Protein AF-A0A2E0HDV9-F1 (afdb_monomer)

Sequence (172 aa):
MKPINTPIWSTPLIIGCAAVVAGSGVLLFFHLQEGLVKSMHEWLGMLFVAAIALHMLNHWRPFTRYFQDKLAITILVGVVALAGGWVLINGNPGEHPAKRLVGKVQNAPLVALAALQNEPGTTLQRRLQAAGIQVDSPQQTLGDIARSNRRSPLELLDLAMDSAAAQPAAGE

Secondary structure (DSSP, 8-state):
-----THHHHHHHHHHHHHHHHHHHHHHHTTTTHHHHHHHHHHHHHHHHHHHHHHHHHTHHHHHHHTT-HHHHHHHHHHHHHHHHHHHHH------HHHHHHHHHHTSBHHHHHHHTT--HHHHHHHHHHTT---S-TTSBHHHHHHHTT--HHHHHHHHH-GGGG------

pLDDT: mean 80.97, std 13.08, range [34.16, 95.38]

Solvent-accessible surface area (backbone atoms only — not comparable to full-atom values): 9743 Å² total; per-residue (Å²): 133,82,84,75,83,53,71,79,58,50,53,59,50,51,53,53,42,48,52,53,39,51,52,35,49,55,36,51,75,71,58,51,62,46,74,64,41,48,53,50,34,55,56,49,40,53,52,38,52,53,52,50,51,52,49,43,69,77,43,41,70,70,55,58,53,48,75,69,37,68,67,57,45,50,52,52,52,50,53,51,49,51,55,50,47,49,42,68,75,66,54,67,81,66,64,51,69,66,58,52,47,50,57,50,54,33,67,31,28,40,36,60,60,17,54,76,71,78,42,60,32,67,56,50,48,49,37,42,41,74,72,72,39,72,71,94,52,48,74,44,27,43,42,57,41,14,61,78,60,75,48,56,48,64,58,53,45,49,58,62,67,42,75,70,70,67,63,72,86,79,77,129

Structure (mmCIF, N/CA/C/O backbone):
data_AF-A0A2E0HDV9-F1
#
_entry.id   AF-A0A2E0HDV9-F1
#
loop_
_atom_site.group_PDB
_atom_site.id
_atom_site.type_symbol
_atom_site.label_atom_id
_atom_site.label_alt_id
_atom_site.label_comp_id
_atom_site.label_asym_id
_atom_site.label_entity_id
_atom_site.label_seq_id
_atom_site.pdbx_PDB_ins_code
_atom_site.Cartn_x
_atom_site.Cartn_y
_atom_site.Cartn_z
_atom_site.occupancy
_atom_site.B_iso_or_equiv
_atom_site.auth_seq_id
_atom_site.auth_comp_id
_atom_site.auth_asym_id
_atom_site.auth_atom_id
_atom_site.pdbx_PDB_model_num
ATOM 1 N N . MET A 1 1 ? 4.639 -13.888 -39.162 1.00 47.41 1 MET A N 1
ATOM 2 C CA . MET A 1 1 ? 4.064 -12.978 -38.144 1.00 47.41 1 MET A CA 1
ATOM 3 C C . MET A 1 1 ? 4.696 -11.608 -38.342 1.00 47.41 1 MET A C 1
ATOM 5 O O . MET A 1 1 ? 5.914 -11.537 -38.438 1.00 47.41 1 MET A O 1
ATOM 9 N N . LYS A 1 2 ? 3.891 -10.558 -38.525 1.00 49.75 2 LYS A N 1
ATOM 10 C CA . LYS A 1 2 ? 4.358 -9.193 -38.825 1.00 49.75 2 LYS A CA 1
ATOM 11 C C . LYS A 1 2 ? 4.930 -8.574 -37.536 1.00 49.75 2 LYS A C 1
ATOM 13 O O . LYS A 1 2 ? 4.244 -8.670 -36.519 1.00 49.75 2 LYS A O 1
ATOM 18 N N . PRO A 1 3 ? 6.147 -7.997 -37.521 1.00 51.59 3 PRO A N 1
ATOM 19 C CA . PRO A 1 3 ? 6.686 -7.396 -36.307 1.00 51.59 3 PRO A CA 1
ATOM 20 C C . PRO A 1 3 ? 5.837 -6.173 -35.961 1.00 51.59 3 PRO A C 1
ATOM 22 O O . PRO A 1 3 ? 5.770 -5.208 -36.722 1.00 51.59 3 PRO A O 1
ATOM 25 N N . ILE A 1 4 ? 5.129 -6.245 -34.838 1.00 59.88 4 ILE A N 1
ATOM 26 C CA . ILE A 1 4 ? 4.385 -5.107 -34.310 1.00 59.88 4 ILE A CA 1
ATOM 27 C C . ILE A 1 4 ? 5.439 -4.106 -33.846 1.00 59.88 4 ILE A C 1
ATOM 29 O O . ILE A 1 4 ? 6.268 -4.425 -32.996 1.00 59.88 4 ILE A O 1
ATOM 33 N N . ASN A 1 5 ? 5.441 -2.912 -34.433 1.00 56.94 5 ASN A N 1
ATOM 34 C CA . ASN A 1 5 ? 6.358 -1.844 -34.057 1.00 56.94 5 ASN A CA 1
ATOM 35 C C . ASN A 1 5 ? 5.862 -1.218 -32.736 1.00 56.94 5 ASN A C 1
ATOM 37 O O . ASN A 1 5 ? 5.285 -0.134 -32.705 1.00 56.94 5 ASN A O 1
ATOM 41 N N . THR A 1 6 ? 6.055 -1.943 -31.632 1.00 60.38 6 THR A N 1
ATOM 42 C CA . THR A 1 6 ? 5.664 -1.587 -30.259 1.00 60.38 6 THR A CA 1
ATOM 43 C C . THR A 1 6 ? 6.426 -0.424 -29.593 1.00 60.38 6 THR A C 1
ATOM 45 O O . THR A 1 6 ? 5.844 0.169 -28.675 1.00 60.38 6 THR A O 1
ATOM 48 N N . PRO A 1 7 ? 7.663 -0.026 -29.984 1.00 60.72 7 PRO A N 1
ATOM 49 C CA . PRO A 1 7 ? 8.415 0.959 -29.199 1.00 60.72 7 PRO A CA 1
ATOM 50 C C . PRO A 1 7 ? 7.839 2.381 -29.270 1.00 60.72 7 PRO A C 1
ATOM 52 O O . PRO A 1 7 ? 8.115 3.182 -28.383 1.00 60.72 7 PRO A O 1
ATOM 55 N N . ILE A 1 8 ? 6.998 2.691 -30.265 1.00 68.19 8 ILE A N 1
ATOM 56 C CA . ILE A 1 8 ? 6.391 4.025 -30.427 1.00 68.19 8 ILE A CA 1
ATOM 57 C C . ILE A 1 8 ? 5.345 4.321 -29.338 1.00 68.19 8 ILE A C 1
ATOM 59 O O . ILE A 1 8 ? 5.150 5.478 -28.991 1.00 68.19 8 ILE A O 1
ATOM 63 N N . TRP A 1 9 ? 4.689 3.300 -28.774 1.00 76.44 9 TRP A N 1
ATOM 64 C CA . TRP A 1 9 ? 3.580 3.487 -27.824 1.00 76.44 9 TRP A CA 1
ATOM 65 C C . TRP A 1 9 ? 3.958 3.050 -26.409 1.00 76.44 9 TRP A C 1
ATOM 67 O O . TRP A 1 9 ? 3.551 3.672 -25.433 1.00 76.44 9 TRP A O 1
ATOM 77 N N . SER A 1 10 ? 4.766 1.994 -26.284 1.00 77.44 10 SER A N 1
ATOM 78 C CA . SER A 1 10 ? 5.078 1.405 -24.981 1.00 77.44 10 SER A CA 1
ATOM 79 C C . SER A 1 10 ? 6.048 2.261 -24.162 1.00 77.44 10 SER A C 1
ATOM 81 O O . SER A 1 10 ? 5.807 2.504 -22.986 1.00 77.44 10 SER A O 1
ATOM 83 N N . THR A 1 11 ? 7.109 2.785 -24.775 1.00 82.62 11 THR A N 1
ATOM 84 C CA . THR A 1 11 ? 8.096 3.626 -24.082 1.00 82.62 11 THR A CA 1
ATOM 85 C C . THR A 1 11 ? 7.519 4.955 -23.570 1.00 82.62 11 THR A C 1
ATOM 87 O O . THR A 1 11 ? 7.713 5.247 -22.390 1.00 82.62 11 THR A O 1
ATOM 90 N N . PRO A 1 12 ? 6.778 5.760 -24.366 1.00 85.12 12 PRO A N 1
ATOM 91 C CA . PRO A 1 12 ? 6.183 6.994 -23.845 1.00 85.12 12 PRO A CA 1
ATOM 92 C C . PRO A 1 12 ? 5.120 6.735 -22.772 1.00 85.12 12 PRO A C 1
ATOM 94 O O . PRO A 1 12 ? 5.006 7.532 -21.845 1.00 85.12 12 PRO A O 1
ATOM 97 N N . LEU A 1 13 ? 4.399 5.607 -22.842 1.00 85.38 13 LEU A N 1
ATOM 98 C CA . LEU A 1 13 ? 3.478 5.187 -21.783 1.00 85.38 13 LEU A CA 1
ATOM 99 C C . LEU A 1 13 ? 4.219 4.984 -20.452 1.00 85.38 13 LEU A C 1
ATOM 101 O O . LEU A 1 13 ? 3.820 5.551 -19.438 1.00 85.38 13 LEU A O 1
ATOM 105 N N . ILE A 1 14 ? 5.323 4.227 -20.461 1.00 88.56 14 ILE A N 1
ATOM 106 C CA . ILE A 1 14 ? 6.145 4.003 -19.261 1.00 88.56 14 ILE A CA 1
ATOM 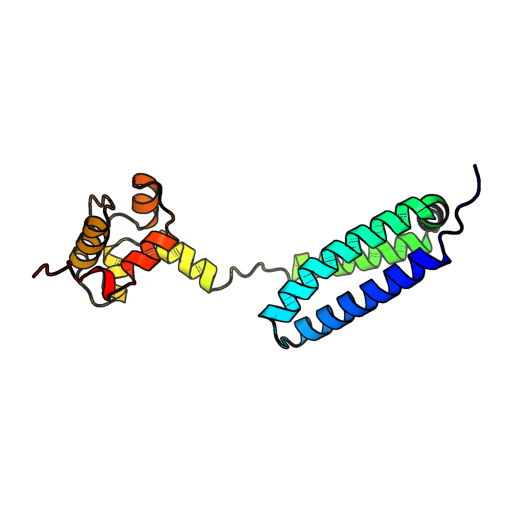107 C C . ILE A 1 14 ? 6.716 5.317 -18.732 1.00 88.56 14 ILE A C 1
ATOM 109 O O . ILE A 1 14 ? 6.649 5.551 -17.530 1.00 88.56 14 ILE A O 1
ATOM 113 N N . ILE A 1 15 ? 7.236 6.185 -19.603 1.00 88.12 15 ILE A N 1
ATOM 114 C CA . ILE A 1 15 ? 7.800 7.483 -19.200 1.00 88.12 15 ILE A CA 1
ATOM 115 C C . ILE A 1 15 ? 6.730 8.362 -18.541 1.00 88.12 15 ILE A C 1
ATOM 117 O O . ILE A 1 15 ? 6.977 8.924 -17.476 1.00 88.12 15 ILE A O 1
ATOM 121 N N . GLY A 1 16 ? 5.538 8.453 -19.137 1.00 89.56 16 GLY A N 1
ATOM 122 C CA . GLY A 1 16 ? 4.429 9.230 -18.585 1.00 89.56 16 GLY A CA 1
ATOM 123 C C . GLY A 1 16 ? 3.985 8.709 -17.219 1.00 89.56 16 GLY A C 1
ATOM 124 O O . GLY A 1 16 ? 3.916 9.474 -16.257 1.00 89.56 16 GLY A O 1
ATOM 125 N N . CYS A 1 17 ? 3.758 7.399 -17.099 1.00 89.38 17 CYS A N 1
ATOM 126 C CA . CYS A 1 17 ? 3.399 6.785 -15.822 1.00 89.38 17 CYS A CA 1
ATOM 127 C C . CYS A 1 17 ? 4.506 6.959 -14.769 1.00 89.38 17 CYS A C 1
ATOM 129 O O . CYS A 1 17 ? 4.207 7.311 -13.629 1.00 89.38 17 CYS A O 1
ATOM 131 N N . ALA A 1 18 ? 5.776 6.781 -15.146 1.00 92.44 18 ALA A N 1
ATOM 132 C CA . ALA A 1 18 ? 6.913 6.958 -14.247 1.00 92.44 18 ALA A CA 1
ATOM 133 C C . ALA A 1 18 ? 7.003 8.394 -13.718 1.00 92.44 18 ALA 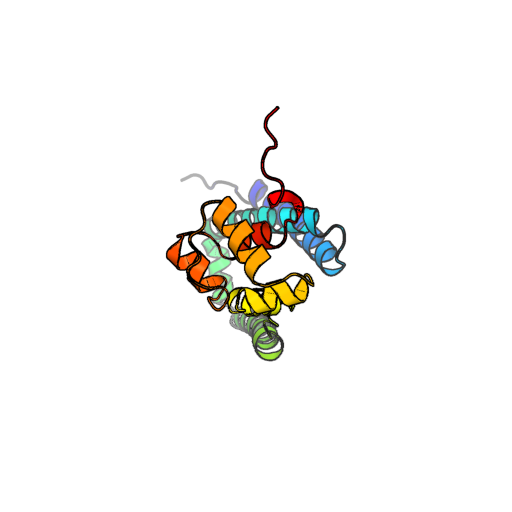A C 1
ATOM 135 O O . ALA A 1 18 ? 7.212 8.583 -12.523 1.00 92.44 18 ALA A O 1
ATOM 136 N N . ALA A 1 19 ? 6.797 9.401 -14.571 1.00 94.00 19 ALA A N 1
ATOM 137 C CA . ALA A 1 19 ? 6.814 10.803 -14.159 1.00 94.00 19 ALA A CA 1
ATOM 138 C C . ALA A 1 19 ? 5.723 11.108 -13.120 1.00 94.00 19 ALA A C 1
ATOM 140 O O . ALA A 1 19 ? 5.995 11.761 -12.112 1.00 94.00 19 ALA A O 1
ATOM 141 N N . VAL A 1 20 ? 4.506 10.593 -13.322 1.00 92.81 20 VAL A N 1
ATOM 142 C CA . VAL A 1 20 ? 3.389 10.814 -12.390 1.00 92.81 20 VAL A CA 1
ATOM 143 C C . VAL A 1 20 ? 3.598 10.073 -11.065 1.00 92.81 20 VAL A C 1
ATOM 145 O O . VAL A 1 20 ? 3.389 10.650 -9.994 1.00 92.81 20 VAL A O 1
ATOM 148 N N . VAL A 1 21 ? 4.050 8.817 -11.103 1.00 94.00 21 VAL A N 1
ATOM 149 C CA . VAL A 1 21 ? 4.328 8.026 -9.890 1.00 94.00 21 VAL A CA 1
ATOM 150 C C . VAL A 1 21 ? 5.513 8.607 -9.112 1.00 94.00 21 VAL A C 1
ATOM 152 O O . VAL A 1 21 ? 5.430 8.744 -7.893 1.00 94.00 21 VAL A O 1
ATOM 155 N N . ALA A 1 22 ? 6.584 9.026 -9.791 1.00 93.81 22 ALA A N 1
ATOM 156 C CA . ALA A 1 22 ? 7.731 9.668 -9.151 1.00 93.81 22 ALA A CA 1
ATOM 157 C C . ALA A 1 22 ? 7.351 11.020 -8.531 1.00 93.81 22 ALA A C 1
ATOM 159 O O . ALA A 1 22 ? 7.662 11.267 -7.368 1.00 93.81 22 ALA A O 1
ATOM 160 N N . GLY A 1 23 ? 6.627 11.869 -9.269 1.00 94.06 23 GLY A N 1
ATOM 161 C CA . GLY A 1 23 ? 6.165 13.164 -8.766 1.00 94.06 23 GLY A CA 1
ATOM 162 C C . GLY A 1 23 ? 5.255 13.026 -7.545 1.00 94.06 23 GLY A C 1
ATOM 163 O O . GLY A 1 23 ? 5.471 13.693 -6.535 1.00 94.06 23 GLY A O 1
ATOM 164 N N . SER A 1 24 ? 4.285 12.109 -7.590 1.00 92.81 24 SER A N 1
ATOM 165 C CA . SER A 1 24 ? 3.425 11.819 -6.432 1.00 92.81 24 SER A CA 1
ATOM 166 C C . SER A 1 24 ? 4.198 11.221 -5.252 1.00 92.81 24 SER A C 1
ATOM 168 O O . SER A 1 24 ? 3.918 11.579 -4.113 1.00 92.81 24 SER A O 1
ATOM 170 N N . GLY A 1 25 ? 5.218 10.392 -5.497 1.00 91.31 25 GLY A N 1
ATOM 171 C CA . GLY A 1 25 ? 6.107 9.883 -4.447 1.00 91.31 25 GLY A CA 1
ATOM 172 C C . GLY A 1 25 ? 6.903 10.989 -3.746 1.00 91.31 25 GLY A C 1
ATOM 173 O O . GLY A 1 25 ? 6.994 11.001 -2.519 1.00 91.31 25 GLY A O 1
ATOM 174 N N . VAL A 1 26 ? 7.418 11.966 -4.501 1.00 94.25 26 VAL A N 1
ATOM 175 C CA . VAL A 1 26 ? 8.089 13.151 -3.934 1.00 94.25 26 VAL A CA 1
ATOM 176 C C . VAL A 1 26 ? 7.112 13.989 -3.104 1.00 94.25 26 VAL A C 1
ATOM 178 O O . VAL A 1 26 ? 7.457 14.417 -2.006 1.00 94.25 26 VAL A O 1
ATOM 181 N N . LEU A 1 27 ? 5.879 14.191 -3.577 1.00 92.25 27 LEU A N 1
ATOM 182 C CA . LEU A 1 27 ? 4.853 14.917 -2.817 1.00 92.25 27 LEU A CA 1
ATOM 183 C C . LEU A 1 27 ? 4.498 14.212 -1.499 1.00 92.25 27 LEU A C 1
ATOM 185 O O . LEU A 1 27 ? 4.373 14.879 -0.471 1.00 92.25 27 LEU A O 1
ATOM 189 N N . LEU A 1 28 ? 4.396 12.878 -1.511 1.00 91.00 28 LEU A N 1
ATOM 190 C CA . LEU A 1 28 ? 4.171 12.081 -0.302 1.00 91.00 28 LEU A CA 1
ATOM 191 C C . LEU A 1 28 ? 5.323 12.185 0.692 1.00 91.00 28 LEU A C 1
ATOM 193 O O . LEU A 1 28 ? 5.075 12.273 1.889 1.00 91.00 28 LEU A O 1
ATOM 197 N N . PHE A 1 29 ? 6.568 12.229 0.217 1.00 91.56 29 PHE A N 1
ATOM 198 C CA . PHE A 1 29 ? 7.727 12.414 1.091 1.00 91.56 29 PHE A CA 1
ATOM 199 C C . PHE A 1 29 ? 7.627 13.713 1.910 1.00 91.56 29 PHE A C 1
ATOM 201 O O . PHE A 1 29 ? 7.919 13.726 3.105 1.00 91.56 29 PHE A O 1
ATOM 208 N N . PHE A 1 30 ? 7.134 14.792 1.297 1.00 93.56 30 PHE A N 1
ATOM 209 C CA . PHE A 1 30 ? 6.910 16.074 1.972 1.00 93.56 30 PHE A CA 1
ATOM 210 C C . PHE A 1 30 ? 5.535 16.204 2.646 1.00 93.56 30 PHE A C 1
ATOM 212 O O . PHE A 1 30 ? 5.233 17.274 3.167 1.00 93.56 30 PHE A O 1
ATOM 219 N N . HIS A 1 31 ? 4.720 15.142 2.675 1.00 86.94 31 HIS A N 1
ATOM 220 C CA . HIS A 1 31 ? 3.406 15.126 3.333 1.00 86.94 31 HIS A CA 1
ATOM 221 C C . HIS A 1 31 ? 2.418 16.167 2.750 1.00 86.94 31 HIS A C 1
ATOM 223 O O . HIS A 1 31 ? 1.493 16.641 3.411 1.00 86.94 31 HIS A O 1
ATOM 229 N N . LEU A 1 32 ? 2.586 16.538 1.474 1.00 85.62 32 LEU A N 1
ATOM 230 C CA . LEU A 1 32 ? 1.680 17.465 0.792 1.00 85.62 32 LEU A CA 1
ATOM 231 C C . LEU A 1 32 ? 0.397 16.737 0.379 1.00 85.62 32 LEU A C 1
ATOM 233 O O . LEU A 1 32 ? 0.444 15.820 -0.438 1.00 85.62 32 LEU A O 1
ATOM 237 N N . GLN A 1 33 ? -0.758 17.197 0.881 1.00 78.62 33 GLN A N 1
ATOM 238 C CA . GLN A 1 33 ? -2.085 16.696 0.480 1.00 78.62 33 GLN A CA 1
ATOM 239 C C . GLN A 1 33 ? -2.201 15.161 0.587 1.00 78.62 33 GLN A C 1
ATOM 241 O O . GLN A 1 33 ? -2.708 14.501 -0.323 1.00 78.62 33 GLN A O 1
ATOM 246 N N . GLU A 1 34 ? -1.726 14.599 1.707 1.00 80.12 34 GLU A N 1
ATOM 247 C CA . GLU A 1 34 ? -1.553 13.153 1.905 1.00 80.12 34 GLU A CA 1
ATOM 248 C C . GLU A 1 34 ? -2.759 12.322 1.479 1.00 80.12 34 GLU A C 1
ATOM 250 O O . GLU A 1 34 ? -2.583 11.361 0.746 1.00 80.12 34 GLU A O 1
ATOM 255 N N . GLY A 1 35 ? -3.984 12.685 1.870 1.00 85.38 35 GLY A N 1
ATOM 256 C CA . GLY A 1 35 ? -5.167 11.878 1.550 1.00 85.38 35 GLY A CA 1
ATOM 257 C C . GLY A 1 35 ? -5.365 11.666 0.044 1.00 85.38 35 GLY A C 1
ATOM 258 O O . GLY A 1 35 ? -5.480 10.531 -0.422 1.00 85.38 35 GLY A O 1
ATOM 259 N N . LEU A 1 36 ? -5.353 12.757 -0.729 1.00 87.81 36 LEU A N 1
ATOM 260 C CA . LEU A 1 36 ? -5.578 12.713 -2.174 1.00 87.81 36 LEU A CA 1
ATOM 261 C C . LEU A 1 36 ? -4.365 12.141 -2.917 1.00 87.81 36 LEU A C 1
ATOM 263 O O . LEU A 1 36 ? -4.514 11.256 -3.761 1.00 87.81 36 LEU A O 1
ATOM 267 N N . VAL A 1 37 ? -3.163 12.627 -2.592 1.00 90.62 37 VAL A N 1
ATOM 268 C CA . VAL A 1 37 ? -1.929 12.219 -3.276 1.00 90.62 37 VAL A CA 1
ATOM 269 C C . VAL A 1 37 ? -1.623 10.750 -3.002 1.00 90.62 37 VAL A C 1
ATOM 271 O O . VAL A 1 37 ? -1.220 10.045 -3.923 1.00 90.62 37 VAL A O 1
ATOM 274 N N . LYS A 1 38 ? -1.879 10.252 -1.786 1.00 90.69 38 LYS A N 1
ATOM 275 C CA . LYS A 1 38 ? -1.680 8.840 -1.428 1.00 90.69 38 LYS A CA 1
ATOM 276 C C . LYS A 1 38 ? -2.598 7.934 -2.223 1.00 90.69 38 LYS A C 1
ATOM 278 O O . LYS A 1 38 ? -2.118 6.982 -2.827 1.00 90.69 38 LYS A O 1
ATOM 283 N N . SER A 1 39 ? -3.888 8.263 -2.287 1.00 91.50 39 SER A N 1
ATOM 284 C CA . SER A 1 39 ? -4.839 7.476 -3.073 1.00 91.50 39 SER A CA 1
ATOM 285 C C . SER A 1 39 ? -4.445 7.449 -4.553 1.00 91.50 39 SER A C 1
ATOM 287 O O . SER A 1 39 ? -4.391 6.384 -5.169 1.00 91.50 39 SER A O 1
ATOM 289 N N . MET A 1 40 ? -4.080 8.606 -5.113 1.00 91.25 40 MET A N 1
ATOM 290 C CA . MET A 1 40 ? -3.624 8.700 -6.498 1.00 91.25 40 MET A CA 1
ATOM 291 C C . MET A 1 40 ? -2.336 7.893 -6.735 1.00 91.25 40 MET A C 1
ATOM 293 O O . MET A 1 40 ? -2.246 7.173 -7.726 1.00 91.25 40 MET A O 1
ATOM 297 N N . HIS A 1 41 ? -1.359 7.975 -5.830 1.00 94.81 41 HIS A N 1
ATOM 298 C CA . HIS A 1 41 ? -0.090 7.251 -5.923 1.00 94.81 41 HIS A CA 1
ATOM 299 C C . HIS A 1 41 ? -0.283 5.733 -5.858 1.00 94.81 41 HIS A C 1
ATOM 301 O O . HIS A 1 41 ? 0.325 5.008 -6.639 1.00 94.81 41 HIS A O 1
ATOM 307 N N . GLU A 1 42 ? -1.154 5.248 -4.974 1.00 94.50 42 GLU A N 1
ATOM 308 C CA . GLU A 1 42 ? -1.454 3.820 -4.839 1.00 94.50 42 GLU A CA 1
ATOM 309 C C . GLU A 1 42 ? -2.076 3.262 -6.128 1.00 94.50 42 GLU A C 1
ATOM 311 O O . GLU A 1 42 ? -1.573 2.289 -6.695 1.00 94.50 42 GLU A O 1
ATOM 316 N N . TRP A 1 43 ? -3.122 3.910 -6.650 1.00 94.62 43 TRP A N 1
ATOM 317 C CA . TRP A 1 43 ? -3.808 3.440 -7.857 1.00 94.62 43 TRP A CA 1
ATOM 318 C C . TRP A 1 43 ? -2.968 3.607 -9.128 1.00 94.62 43 TRP A C 1
ATOM 320 O O . TRP A 1 43 ? -2.878 2.677 -9.935 1.00 94.62 43 TRP A O 1
ATOM 330 N N . LEU A 1 44 ? -2.312 4.757 -9.310 1.00 92.31 44 LEU A N 1
ATOM 331 C CA . LEU A 1 44 ? -1.434 4.977 -10.464 1.00 92.31 44 LEU A CA 1
ATOM 332 C C . LEU A 1 44 ? -0.161 4.131 -10.387 1.00 92.31 44 LEU A C 1
ATOM 334 O O . LEU A 1 44 ? 0.335 3.695 -11.424 1.00 92.31 44 LEU A O 1
ATOM 338 N N . GLY A 1 45 ? 0.334 3.843 -9.184 1.00 93.38 45 GLY A N 1
ATOM 339 C CA . GLY A 1 45 ? 1.426 2.902 -8.956 1.00 93.38 45 GLY A CA 1
ATOM 340 C C . GLY A 1 45 ? 1.066 1.495 -9.431 1.00 93.38 45 GLY A C 1
ATOM 341 O O . GLY A 1 45 ? 1.839 0.881 -10.165 1.00 93.38 45 GLY A O 1
ATOM 342 N N . MET A 1 46 ? -0.138 1.008 -9.116 1.00 93.81 46 MET A N 1
ATOM 343 C CA . MET A 1 46 ? -0.620 -0.289 -9.613 1.00 93.81 46 MET A CA 1
ATOM 344 C C . MET A 1 46 ? -0.739 -0.323 -11.142 1.00 93.81 46 MET A C 1
ATOM 346 O O . MET A 1 46 ? -0.314 -1.293 -11.777 1.00 93.81 46 MET A O 1
ATOM 350 N N . LEU A 1 47 ? -1.257 0.749 -11.751 1.00 91.31 47 LEU A N 1
ATOM 351 C CA . LEU A 1 47 ? -1.307 0.878 -13.210 1.00 91.31 47 LEU A CA 1
ATOM 352 C C . LEU A 1 47 ? 0.100 0.866 -13.827 1.00 91.31 47 LEU A C 1
ATOM 354 O O . LEU A 1 47 ? 0.331 0.201 -14.837 1.00 91.31 47 LEU A O 1
ATOM 358 N N . PHE A 1 48 ? 1.052 1.562 -13.206 1.00 92.88 48 PHE A N 1
ATOM 359 C CA . PHE A 1 48 ? 2.443 1.597 -13.644 1.00 92.88 48 PHE A CA 1
ATOM 360 C C . PHE A 1 48 ? 3.113 0.221 -13.568 1.00 92.88 48 PHE A C 1
ATOM 362 O O . PHE A 1 48 ? 3.801 -0.169 -14.513 1.00 92.88 48 PHE A O 1
ATOM 369 N N . VAL A 1 49 ? 2.857 -0.553 -12.508 1.00 93.69 49 VAL A N 1
ATOM 370 C CA . VAL A 1 49 ? 3.335 -1.942 -12.384 1.00 93.69 49 VAL A CA 1
ATOM 371 C C . VAL A 1 49 ? 2.806 -2.803 -13.532 1.00 93.69 49 VAL A C 1
ATOM 373 O O . VAL A 1 49 ? 3.583 -3.517 -14.170 1.00 93.69 49 VAL A O 1
ATOM 376 N N . ALA A 1 50 ? 1.513 -2.705 -13.852 1.00 90.88 50 ALA A N 1
ATOM 377 C CA . ALA A 1 50 ? 0.923 -3.434 -14.974 1.00 90.88 50 ALA A CA 1
ATOM 378 C C . ALA A 1 50 ? 1.532 -3.011 -16.325 1.00 90.88 50 ALA A C 1
ATOM 380 O O . ALA A 1 50 ? 1.859 -3.865 -17.154 1.00 90.88 50 ALA A O 1
ATOM 381 N N . ALA A 1 51 ? 1.743 -1.708 -16.534 1.00 87.81 51 ALA A N 1
ATOM 382 C CA . ALA A 1 51 ? 2.367 -1.183 -17.745 1.00 87.81 51 ALA A CA 1
ATOM 383 C C . ALA A 1 51 ? 3.813 -1.685 -17.904 1.00 87.81 51 ALA A C 1
ATOM 385 O O . ALA A 1 51 ? 4.179 -2.143 -18.989 1.00 87.81 51 ALA A O 1
ATOM 386 N N . ILE A 1 52 ? 4.615 -1.665 -16.830 1.00 89.81 52 ILE A N 1
ATOM 387 C CA . ILE A 1 52 ? 5.980 -2.214 -16.825 1.00 89.81 52 ILE A CA 1
ATOM 388 C C . ILE A 1 52 ? 5.966 -3.709 -17.127 1.00 89.81 52 ILE A C 1
ATOM 390 O O . ILE A 1 52 ? 6.767 -4.160 -17.943 1.00 89.81 52 ILE A O 1
ATOM 394 N N . ALA A 1 53 ? 5.069 -4.481 -16.512 1.00 89.31 53 ALA A N 1
ATOM 395 C CA . ALA A 1 53 ? 4.969 -5.914 -16.772 1.00 89.31 53 ALA A CA 1
ATOM 396 C C . ALA A 1 53 ? 4.672 -6.190 -18.255 1.00 89.31 53 ALA A C 1
ATOM 398 O O . ALA A 1 53 ? 5.360 -6.996 -18.881 1.00 89.31 53 ALA A O 1
ATOM 399 N N . LEU A 1 54 ? 3.719 -5.466 -18.850 1.00 87.19 54 LEU A N 1
ATOM 400 C CA . LEU A 1 54 ? 3.407 -5.583 -20.276 1.00 87.19 54 LEU A CA 1
ATOM 401 C C . LEU A 1 54 ? 4.594 -5.178 -21.163 1.00 87.19 54 LEU A C 1
ATOM 403 O O . LEU A 1 54 ? 4.910 -5.875 -22.129 1.00 87.19 54 LEU A O 1
ATOM 407 N N . HIS A 1 55 ? 5.274 -4.077 -20.829 1.00 85.12 55 HIS A N 1
ATOM 408 C CA . HIS A 1 55 ? 6.494 -3.654 -21.519 1.00 85.12 55 HIS A CA 1
ATOM 409 C C . HIS A 1 55 ? 7.561 -4.754 -21.460 1.00 85.12 55 HIS A C 1
ATOM 411 O O . HIS A 1 55 ? 8.173 -5.081 -22.477 1.00 85.12 55 HIS A O 1
ATOM 417 N N . MET A 1 56 ? 7.722 -5.392 -20.301 1.00 85.69 56 MET A N 1
ATOM 418 C CA . MET A 1 56 ? 8.685 -6.466 -20.093 1.00 85.69 56 MET A CA 1
ATOM 419 C C . MET A 1 56 ? 8.387 -7.702 -20.936 1.00 85.69 56 MET A C 1
ATOM 421 O O . MET A 1 56 ? 9.286 -8.242 -21.579 1.00 85.69 56 MET A O 1
ATOM 425 N N . LEU A 1 57 ? 7.126 -8.137 -20.964 1.00 84.81 57 LEU A N 1
ATOM 426 C CA . LEU A 1 57 ? 6.696 -9.291 -21.754 1.00 84.81 57 LEU A CA 1
ATOM 427 C C . LEU A 1 57 ? 6.896 -9.039 -23.256 1.00 84.81 57 LEU A C 1
ATOM 429 O O . LEU A 1 57 ? 7.376 -9.917 -23.973 1.00 84.81 57 LEU A O 1
ATOM 433 N N . ASN A 1 58 ? 6.617 -7.820 -23.722 1.00 82.19 58 ASN A N 1
ATOM 434 C CA . ASN A 1 58 ? 6.826 -7.436 -25.119 1.00 82.19 58 ASN A CA 1
ATOM 435 C C . ASN A 1 58 ? 8.314 -7.285 -25.486 1.00 82.19 58 ASN A C 1
ATOM 437 O O . ASN A 1 58 ? 8.686 -7.498 -26.641 1.00 82.19 58 ASN A O 1
ATOM 441 N N . HIS A 1 59 ? 9.173 -6.954 -24.519 1.00 81.62 59 HIS A N 1
ATOM 442 C CA . HIS A 1 59 ? 10.614 -6.748 -24.702 1.00 81.62 59 HIS A CA 1
ATOM 443 C C . HIS A 1 59 ? 11.466 -7.782 -23.940 1.00 81.62 59 HIS A C 1
ATOM 445 O O . HIS A 1 59 ? 12.574 -7.492 -23.481 1.00 81.62 59 HIS A O 1
ATOM 451 N N . TRP A 1 60 ? 10.985 -9.029 -23.875 1.00 80.44 60 TRP A N 1
ATOM 452 C CA . TRP A 1 60 ? 11.586 -10.100 -23.071 1.00 80.44 60 TRP A CA 1
ATOM 453 C C . TRP A 1 60 ? 13.036 -10.441 -23.457 1.00 80.44 60 TRP A C 1
ATOM 455 O O . TRP A 1 60 ? 13.891 -10.655 -22.600 1.00 80.44 60 TRP A O 1
ATOM 465 N N . ARG A 1 61 ? 13.357 -10.455 -24.759 1.00 79.06 61 ARG A N 1
ATOM 466 C CA . ARG A 1 61 ? 14.711 -10.787 -25.251 1.00 79.06 61 ARG A CA 1
ATOM 467 C C . ARG A 1 61 ? 15.782 -9.797 -24.746 1.00 79.06 61 ARG A C 1
ATOM 469 O O . ARG A 1 61 ? 16.729 -10.257 -24.111 1.00 79.06 61 ARG A O 1
ATOM 476 N N . PRO A 1 62 ? 15.659 -8.470 -24.961 1.00 78.25 62 PRO A N 1
ATOM 477 C CA . PRO A 1 62 ? 16.555 -7.488 -24.343 1.00 78.25 62 PRO A CA 1
ATOM 478 C C . PRO A 1 62 ? 16.625 -7.590 -22.817 1.00 78.25 62 PRO A C 1
ATOM 480 O O . PRO A 1 62 ? 17.716 -7.499 -22.261 1.00 78.25 62 PRO A O 1
ATOM 483 N N . PHE A 1 63 ? 15.488 -7.820 -22.154 1.00 79.38 63 PHE A N 1
ATOM 484 C CA . PHE A 1 63 ? 15.431 -7.933 -20.699 1.00 79.38 63 PHE A CA 1
ATOM 485 C C . PHE A 1 63 ? 16.270 -9.100 -20.167 1.00 79.38 63 PHE A C 1
ATOM 487 O O . PHE A 1 63 ? 17.115 -8.911 -19.297 1.00 79.38 63 PHE A O 1
ATOM 494 N N . THR A 1 64 ? 16.117 -10.296 -20.741 1.00 80.12 64 THR A N 1
ATOM 495 C CA . THR A 1 64 ? 16.897 -11.477 -20.326 1.00 80.12 64 THR A CA 1
ATOM 496 C C . THR A 1 64 ? 18.404 -11.321 -20.542 1.00 80.12 64 THR A C 1
ATOM 498 O O . THR A 1 64 ? 19.187 -11.873 -19.772 1.00 80.12 64 THR A O 1
ATOM 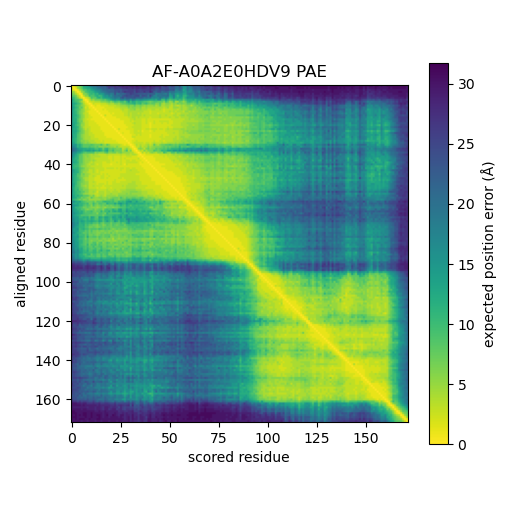501 N N . ARG A 1 65 ? 18.833 -10.518 -21.526 1.00 82.69 65 ARG A N 1
ATOM 502 C CA . ARG A 1 65 ? 20.256 -10.221 -21.761 1.00 82.69 65 ARG A CA 1
ATOM 503 C C . ARG A 1 65 ? 20.881 -9.412 -20.622 1.00 82.69 65 ARG A C 1
ATOM 505 O O . ARG A 1 65 ? 22.072 -9.550 -20.369 1.00 82.69 65 ARG A O 1
ATOM 512 N N . TYR A 1 66 ? 20.093 -8.610 -19.907 1.00 73.31 66 TYR A N 1
ATOM 513 C CA . TYR A 1 66 ? 20.571 -7.844 -18.753 1.00 73.31 66 TYR A CA 1
ATOM 514 C C . TYR A 1 66 ? 21.040 -8.757 -17.608 1.00 73.31 66 TYR A C 1
ATOM 516 O O . TYR A 1 66 ? 22.031 -8.466 -16.948 1.00 73.31 66 TYR A O 1
ATOM 524 N N . PHE A 1 67 ? 20.403 -9.920 -17.440 1.00 79.12 67 PHE A N 1
ATOM 525 C CA . PHE A 1 67 ? 20.800 -10.935 -16.454 1.00 79.12 67 PHE A CA 1
ATOM 526 C C . PHE A 1 67 ? 21.990 -11.800 -16.893 1.00 79.12 67 PHE A C 1
ATOM 528 O O . PHE A 1 67 ? 22.370 -12.731 -16.190 1.00 79.12 67 PHE A O 1
ATOM 535 N N . GLN A 1 68 ? 22.584 -11.536 -18.055 1.00 80.50 68 GLN A N 1
ATOM 536 C CA . GLN A 1 68 ? 23.817 -12.203 -18.484 1.00 80.50 68 GLN A CA 1
ATOM 537 C C . GLN A 1 68 ? 25.059 -11.373 -18.141 1.00 80.50 68 GLN A C 1
ATOM 539 O O . GLN A 1 68 ? 26.169 -11.906 -18.115 1.00 80.50 68 GLN A O 1
ATOM 544 N N . ASP A 1 69 ? 24.880 -10.084 -17.844 1.00 85.69 69 ASP A N 1
ATOM 545 C CA . ASP A 1 69 ? 25.956 -9.192 -17.438 1.00 85.69 69 ASP A CA 1
ATOM 546 C C . ASP A 1 69 ? 26.158 -9.256 -15.914 1.00 85.69 69 ASP A C 1
ATOM 548 O O . ASP A 1 69 ? 25.287 -8.901 -15.113 1.00 85.69 69 ASP A O 1
ATOM 552 N N . LYS A 1 70 ? 27.345 -9.720 -15.505 1.00 88.38 70 LYS A N 1
ATOM 553 C CA . LYS A 1 70 ? 27.717 -9.862 -14.092 1.00 88.38 70 LYS A CA 1
ATOM 554 C C . LYS A 1 70 ? 27.738 -8.520 -13.364 1.00 88.38 70 LYS A C 1
ATOM 556 O O . LYS A 1 70 ? 27.398 -8.475 -12.181 1.00 88.38 70 LYS A O 1
ATOM 561 N N . LEU A 1 71 ? 28.118 -7.437 -14.042 1.00 89.31 71 LEU A N 1
ATOM 562 C CA . LEU A 1 71 ? 28.150 -6.100 -13.451 1.00 89.31 71 LEU A CA 1
ATOM 563 C C . LEU A 1 71 ? 26.725 -5.601 -13.189 1.00 89.31 71 LEU A C 1
ATOM 565 O O . LEU A 1 71 ? 26.429 -5.140 -12.088 1.00 89.31 71 LEU A O 1
ATOM 569 N N . ALA A 1 72 ? 25.830 -5.783 -14.160 1.00 86.56 72 ALA A N 1
ATOM 570 C CA . ALA A 1 72 ? 24.419 -5.423 -14.040 1.00 86.56 72 ALA A CA 1
ATOM 571 C C . ALA A 1 72 ? 23.726 -6.148 -12.871 1.00 86.56 72 ALA A C 1
ATOM 573 O O . ALA A 1 72 ? 23.058 -5.511 -12.054 1.00 86.56 72 ALA A O 1
ATOM 574 N N . ILE A 1 73 ? 23.943 -7.463 -12.734 1.00 90.06 73 ILE A N 1
ATOM 575 C CA . ILE A 1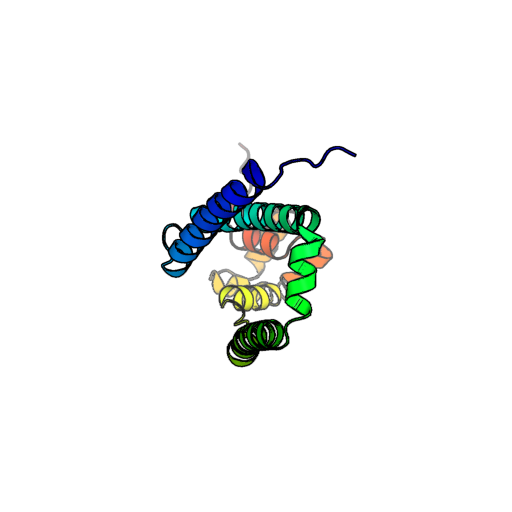 73 ? 23.415 -8.242 -11.601 1.00 90.06 73 ILE A CA 1
ATOM 576 C C . ILE A 1 73 ? 24.004 -7.756 -10.275 1.00 90.06 73 ILE A C 1
ATOM 578 O O . ILE A 1 73 ? 23.268 -7.610 -9.302 1.00 90.06 73 ILE A O 1
ATOM 582 N N . THR A 1 74 ? 25.310 -7.488 -10.223 1.00 93.00 74 THR A N 1
ATOM 583 C CA . THR A 1 74 ? 25.973 -7.038 -8.989 1.00 93.00 74 THR A CA 1
ATOM 584 C C . THR A 1 74 ? 25.388 -5.715 -8.497 1.00 93.00 74 THR A C 1
ATOM 586 O O . THR A 1 74 ? 25.086 -5.585 -7.312 1.00 93.00 74 THR A O 1
ATOM 589 N N . ILE A 1 75 ? 25.162 -4.756 -9.400 1.00 92.50 75 ILE A N 1
ATOM 590 C CA . ILE A 1 75 ? 24.525 -3.473 -9.069 1.00 92.50 75 ILE A CA 1
ATOM 591 C C . ILE A 1 75 ? 23.100 -3.701 -8.558 1.00 92.50 75 ILE A C 1
ATOM 593 O O . ILE A 1 75 ? 22.737 -3.174 -7.507 1.00 92.50 75 ILE A O 1
ATOM 597 N N . LEU A 1 76 ? 22.306 -4.512 -9.264 1.00 90.31 76 LEU A N 1
ATOM 598 C CA . LEU A 1 76 ? 20.923 -4.802 -8.882 1.00 90.31 76 LEU A CA 1
ATOM 599 C C . LEU A 1 76 ? 20.843 -5.422 -7.482 1.00 90.31 76 LEU A C 1
ATOM 601 O O . LEU A 1 76 ? 20.091 -4.943 -6.633 1.00 90.31 76 LEU A O 1
ATOM 605 N N . VAL A 1 77 ? 21.640 -6.461 -7.230 1.00 93.19 77 VAL A N 1
ATOM 606 C CA . VAL A 1 77 ? 21.702 -7.133 -5.928 1.00 93.19 77 VAL A CA 1
ATOM 607 C C . VAL A 1 77 ? 22.178 -6.165 -4.850 1.00 93.19 77 VAL A C 1
ATOM 609 O O . VAL A 1 77 ? 21.592 -6.145 -3.774 1.00 93.19 77 VAL A O 1
ATOM 612 N N . GLY A 1 78 ? 23.179 -5.328 -5.136 1.00 95.38 78 GLY A N 1
ATOM 613 C CA . GLY A 1 78 ? 23.666 -4.313 -4.203 1.00 95.38 78 GLY A CA 1
ATOM 614 C C . GLY A 1 78 ? 22.576 -3.323 -3.791 1.00 95.38 78 GLY A C 1
ATOM 615 O O . GLY A 1 78 ? 22.373 -3.098 -2.601 1.00 95.38 78 GLY A O 1
ATOM 616 N N . VAL A 1 79 ? 21.819 -2.782 -4.749 1.00 94.06 79 VAL A N 1
ATOM 617 C CA . VAL A 1 79 ? 20.715 -1.848 -4.467 1.00 94.06 79 VAL A CA 1
ATOM 618 C C . VAL A 1 79 ? 19.606 -2.524 -3.662 1.00 94.06 79 VAL A C 1
ATOM 620 O O . VAL A 1 79 ? 19.149 -1.965 -2.666 1.00 94.06 79 VAL A O 1
ATOM 623 N N . VAL A 1 80 ? 19.195 -3.734 -4.049 1.00 93.12 80 VAL A N 1
ATOM 624 C CA . VAL A 1 80 ? 18.155 -4.488 -3.330 1.00 93.12 80 VAL A CA 1
ATOM 625 C C . VAL A 1 80 ? 18.615 -4.851 -1.919 1.00 93.12 80 VAL A C 1
ATOM 627 O O . VAL A 1 80 ? 17.838 -4.720 -0.978 1.00 93.12 80 VAL A O 1
ATOM 630 N N . ALA A 1 81 ? 19.872 -5.257 -1.744 1.00 94.38 81 ALA A N 1
ATOM 631 C CA . ALA A 1 81 ? 20.440 -5.577 -0.439 1.00 94.38 81 ALA A CA 1
ATOM 632 C C . ALA A 1 81 ? 20.548 -4.339 0.457 1.00 94.38 81 ALA A C 1
ATOM 634 O O . ALA A 1 81 ? 20.250 -4.431 1.644 1.00 94.38 81 ALA A O 1
ATOM 635 N N . LEU A 1 82 ? 20.918 -3.179 -0.092 1.00 94.31 82 LEU A N 1
ATOM 636 C CA . LEU A 1 82 ? 20.946 -1.919 0.654 1.00 94.31 82 LEU A CA 1
ATOM 637 C C . LEU A 1 82 ? 19.540 -1.489 1.079 1.00 94.31 82 LEU A C 1
ATOM 639 O O . LEU A 1 82 ? 19.324 -1.193 2.251 1.00 94.31 82 LEU A O 1
ATOM 643 N N . ALA A 1 83 ? 18.575 -1.501 0.157 1.00 89.38 83 ALA A N 1
ATOM 644 C CA . ALA A 1 83 ? 17.191 -1.145 0.457 1.00 89.38 83 ALA A CA 1
ATOM 645 C C . ALA A 1 83 ? 16.557 -2.124 1.461 1.00 89.38 83 ALA A C 1
ATOM 647 O O . ALA A 1 83 ? 15.985 -1.708 2.467 1.00 89.38 83 ALA A O 1
ATOM 648 N N . GLY A 1 84 ? 16.702 -3.430 1.227 1.00 88.38 84 GLY A N 1
ATOM 649 C CA . GLY A 1 84 ? 16.200 -4.478 2.112 1.00 88.38 84 GLY A CA 1
ATOM 650 C C . GLY A 1 84 ? 16.889 -4.467 3.474 1.00 88.38 84 GLY A C 1
ATOM 651 O O . GLY A 1 84 ? 16.219 -4.536 4.498 1.00 88.38 84 GLY A O 1
ATOM 652 N N . GLY A 1 85 ? 18.211 -4.298 3.507 1.00 91.44 85 GLY A N 1
ATOM 653 C CA . GLY A 1 85 ? 18.985 -4.161 4.739 1.00 91.44 85 GLY A CA 1
ATOM 654 C C . GLY A 1 85 ? 18.558 -2.941 5.550 1.00 91.44 85 GLY A C 1
ATOM 655 O O . GLY A 1 85 ? 18.357 -3.052 6.757 1.00 91.44 85 GLY A O 1
ATOM 656 N N . TRP A 1 86 ? 18.318 -1.802 4.893 1.00 88.62 86 TRP A N 1
ATOM 657 C CA . TRP A 1 86 ? 17.782 -0.612 5.550 1.00 88.62 86 TRP A CA 1
ATOM 658 C C . TRP A 1 86 ? 16.429 -0.883 6.210 1.00 88.62 86 TRP A C 1
ATOM 660 O O . TRP A 1 86 ? 16.234 -0.504 7.364 1.00 88.62 86 TRP A O 1
ATOM 670 N N . VAL A 1 87 ? 15.519 -1.571 5.514 1.00 86.06 87 VAL A N 1
ATOM 671 C CA . VAL A 1 87 ? 14.208 -1.967 6.055 1.00 86.06 87 VAL A CA 1
ATOM 672 C C . VAL A 1 87 ? 14.345 -2.987 7.184 1.00 86.06 87 VAL A C 1
ATOM 674 O O . VAL A 1 87 ? 13.615 -2.897 8.156 1.00 86.06 87 VAL A O 1
ATOM 677 N N . LEU A 1 88 ? 15.274 -3.935 7.124 1.00 86.50 88 LEU A N 1
ATOM 678 C CA . LEU A 1 88 ? 15.454 -4.910 8.206 1.00 86.50 88 LEU A CA 1
ATOM 679 C C . LEU A 1 88 ? 16.046 -4.279 9.474 1.00 86.50 88 LEU A C 1
ATOM 681 O O . LEU A 1 88 ? 15.691 -4.680 10.578 1.00 86.50 88 LEU A O 1
ATOM 685 N N . ILE A 1 89 ? 16.936 -3.295 9.321 1.00 86.12 89 ILE A N 1
ATOM 686 C CA . ILE A 1 89 ? 17.604 -2.614 10.440 1.00 86.12 89 ILE A CA 1
ATOM 687 C C . ILE A 1 89 ? 16.707 -1.525 11.045 1.00 86.12 89 ILE A C 1
ATOM 689 O O . ILE A 1 89 ? 16.627 -1.398 12.264 1.00 86.12 89 ILE A O 1
ATOM 693 N N . ASN A 1 90 ? 16.042 -0.729 10.201 1.00 80.69 90 ASN A N 1
ATOM 694 C CA . ASN A 1 90 ? 15.281 0.457 10.617 1.00 80.69 90 ASN A CA 1
ATOM 695 C C . ASN A 1 90 ? 13.768 0.282 10.516 1.00 80.69 90 ASN A C 1
ATOM 697 O O . ASN A 1 90 ? 13.018 1.114 11.029 1.00 80.69 90 ASN A O 1
ATOM 701 N N . GLY A 1 91 ? 13.296 -0.770 9.852 1.00 67.94 91 GLY A N 1
ATOM 702 C CA . GLY A 1 91 ? 11.893 -1.153 9.835 1.00 67.94 91 GLY A CA 1
ATOM 703 C C . GLY A 1 91 ? 11.530 -1.737 11.183 1.00 67.94 91 GLY A C 1
ATOM 704 O O . GLY A 1 91 ? 11.326 -2.934 11.331 1.00 67.94 91 GLY A O 1
ATOM 705 N N . ASN A 1 92 ? 11.428 -0.869 12.179 1.00 62.41 92 ASN A N 1
ATOM 706 C CA . ASN A 1 92 ? 10.539 -1.122 13.280 1.00 62.41 92 ASN A CA 1
ATOM 707 C C . ASN A 1 92 ? 9.146 -0.837 12.708 1.00 62.41 92 ASN A C 1
ATOM 709 O O . ASN A 1 92 ? 8.862 0.333 12.422 1.00 62.41 92 ASN A O 1
ATOM 713 N N . PRO A 1 93 ? 8.277 -1.841 12.477 1.00 57.16 93 PRO A N 1
ATOM 714 C CA . PRO A 1 93 ? 6.861 -1.587 12.307 1.00 57.16 93 PRO A CA 1
ATOM 715 C C . PRO A 1 93 ? 6.382 -1.098 13.669 1.00 57.16 93 PRO A C 1
ATOM 717 O O . PRO A 1 93 ? 5.773 -1.845 14.427 1.00 57.16 93 PRO A O 1
ATOM 720 N N . GLY A 1 94 ? 6.745 0.137 14.021 1.00 54.38 94 GLY A N 1
ATOM 721 C CA . GLY A 1 94 ? 6.263 0.809 15.198 1.00 54.38 94 GLY A CA 1
ATOM 722 C C . GLY A 1 94 ? 4.767 0.771 15.037 1.00 54.38 94 GLY A C 1
ATOM 723 O O . GLY A 1 94 ? 4.220 1.459 14.174 1.00 54.38 94 GLY A O 1
ATOM 724 N N . GLU A 1 95 ? 4.124 -0.136 15.770 1.00 56.38 95 GLU A N 1
ATOM 725 C CA . GLU A 1 95 ? 2.685 -0.225 15.804 1.00 56.38 95 GLU A CA 1
ATOM 726 C C . GLU A 1 95 ? 2.231 1.192 16.097 1.00 56.38 95 GLU A C 1
ATOM 728 O O . GLU A 1 95 ? 2.538 1.731 17.166 1.00 56.38 95 GLU A O 1
ATOM 733 N N . HIS A 1 96 ? 1.605 1.815 15.094 1.00 70.62 96 HIS A N 1
ATOM 734 C CA . HIS A 1 96 ? 1.118 3.180 15.177 1.00 70.62 96 HIS A CA 1
ATOM 735 C C . HIS A 1 96 ? 0.502 3.346 16.571 1.00 70.62 96 HIS A C 1
ATOM 737 O O . HIS A 1 96 ? -0.265 2.464 16.965 1.00 70.62 96 HIS A O 1
ATOM 743 N N . PRO A 1 97 ? 0.837 4.372 17.369 1.00 71.06 97 PRO A N 1
ATOM 744 C CA . PRO A 1 97 ? 0.393 4.450 18.764 1.00 71.06 97 PRO A CA 1
ATOM 745 C C . PRO A 1 97 ? -1.127 4.257 18.890 1.00 71.06 97 PRO A C 1
ATOM 747 O O . PRO A 1 97 ? -1.591 3.592 19.812 1.00 71.06 97 PRO A O 1
ATOM 750 N N . ALA A 1 98 ? -1.882 4.701 17.877 1.00 74.31 98 ALA A N 1
ATOM 751 C CA . ALA A 1 98 ? -3.300 4.387 17.702 1.00 74.31 98 ALA A CA 1
ATOM 752 C C . ALA A 1 98 ? -3.617 2.876 17.613 1.00 74.31 98 ALA A C 1
ATOM 754 O O . ALA A 1 98 ? -4.511 2.417 18.308 1.00 74.31 98 ALA A O 1
ATOM 755 N N . LYS A 1 99 ? -2.887 2.070 16.827 1.00 76.31 99 LYS A N 1
ATOM 756 C CA . LYS A 1 99 ? -3.049 0.601 16.777 1.00 76.31 99 LYS A CA 1
ATOM 757 C C . LYS A 1 99 ? -2.786 -0.054 18.135 1.00 76.31 99 LYS A C 1
ATOM 759 O O . LYS A 1 99 ? -3.560 -0.915 18.546 1.00 76.31 99 LYS A O 1
ATOM 764 N N . ARG A 1 100 ? -1.754 0.391 18.863 1.00 78.31 100 ARG A N 1
ATOM 765 C CA . ARG A 1 100 ? -1.471 -0.101 20.227 1.00 78.31 100 ARG A CA 1
ATOM 766 C C . ARG A 1 100 ? -2.598 0.248 21.194 1.00 78.31 100 ARG A C 1
ATOM 768 O O . ARG A 1 100 ? -2.984 -0.580 22.015 1.00 78.31 100 ARG A O 1
ATOM 775 N N . LEU A 1 101 ? -3.126 1.467 21.094 1.00 78.75 101 LEU A N 1
ATOM 776 C CA . LEU A 1 101 ? -4.265 1.923 21.888 1.00 78.75 101 LEU A CA 1
ATOM 777 C C . LEU A 1 101 ? -5.529 1.127 21.562 1.00 78.75 101 LEU A C 1
ATOM 779 O O . LEU A 1 101 ? -6.167 0.639 22.485 1.00 78.75 101 LEU A O 1
ATOM 783 N N . VAL A 1 102 ? -5.842 0.911 20.283 1.00 80.62 102 VAL A N 1
ATOM 784 C CA . VAL A 1 102 ? -6.987 0.094 19.852 1.00 80.62 102 VAL A CA 1
ATOM 785 C C . VAL A 1 102 ? -6.873 -1.327 20.402 1.00 80.62 102 VAL A C 1
ATOM 787 O O . VAL A 1 102 ? -7.831 -1.824 20.986 1.00 80.62 102 VAL A O 1
ATOM 790 N N . GLY A 1 103 ? -5.697 -1.957 20.313 1.00 79.75 103 GLY A N 1
ATOM 791 C CA . GLY A 1 103 ? -5.475 -3.286 20.891 1.00 79.75 103 GLY A CA 1
ATOM 792 C C . GLY A 1 103 ? -5.676 -3.321 22.410 1.00 79.75 103 GLY A C 1
ATOM 793 O O . GLY A 1 103 ? -6.253 -4.269 22.939 1.00 79.75 103 GLY A O 1
ATOM 794 N N . LYS A 1 104 ? -5.261 -2.273 23.131 1.00 82.38 104 LYS A N 1
ATOM 795 C CA . LYS A 1 104 ? -5.505 -2.163 24.578 1.00 82.38 104 LYS A CA 1
ATOM 796 C C . LYS A 1 104 ? -6.975 -1.915 24.915 1.00 82.38 104 LYS A C 1
ATOM 798 O O . LYS A 1 104 ? -7.471 -2.524 25.852 1.00 82.38 104 LYS A O 1
ATOM 803 N N . VAL A 1 105 ? -7.663 -1.066 24.156 1.00 83.75 105 VAL A N 1
ATOM 804 C CA . VAL A 1 105 ? -9.086 -0.739 24.342 1.00 83.75 105 VAL A CA 1
ATOM 805 C C . VAL A 1 105 ? -9.974 -1.952 24.073 1.00 83.75 105 VAL A C 1
ATOM 807 O O . VAL A 1 105 ? -10.892 -2.214 24.840 1.00 83.75 105 VAL A O 1
ATOM 810 N N . GLN A 1 106 ? -9.669 -2.747 23.046 1.00 82.38 106 GLN A N 1
ATOM 811 C CA . GLN A 1 106 ? -10.416 -3.975 22.747 1.00 82.38 106 GLN A CA 1
ATOM 812 C C . GLN A 1 106 ? -10.319 -5.014 23.870 1.00 82.38 106 GLN A C 1
ATOM 814 O O . GLN A 1 106 ? -11.288 -5.716 24.146 1.00 82.38 106 GLN A O 1
ATOM 819 N N . ASN A 1 107 ? -9.164 -5.096 24.529 1.00 84.00 107 ASN A N 1
ATOM 820 C CA . ASN A 1 107 ? -8.938 -6.012 25.646 1.00 84.00 107 ASN A CA 1
ATOM 821 C C . ASN A 1 107 ? -9.293 -5.395 27.011 1.00 84.00 107 ASN A C 1
ATOM 823 O O . ASN A 1 107 ? -9.140 -6.054 28.038 1.00 84.00 107 ASN A O 1
ATOM 827 N N . ALA A 1 108 ? -9.743 -4.137 27.048 1.00 83.69 108 ALA A N 1
ATOM 828 C CA . ALA A 1 108 ? -10.134 -3.484 28.286 1.00 83.69 108 ALA A CA 1
ATOM 829 C C . ALA A 1 108 ? -11.550 -3.925 28.703 1.00 83.69 108 ALA A C 1
ATOM 831 O O . ALA A 1 108 ? -12.433 -4.065 27.848 1.00 83.69 108 ALA A O 1
ATOM 832 N N . PRO A 1 109 ? -11.793 -4.132 30.009 1.00 83.56 109 PRO A N 1
ATOM 833 C CA . PRO A 1 109 ? -13.130 -4.398 30.522 1.00 83.56 109 PRO A CA 1
ATOM 834 C C . PRO A 1 109 ? -14.022 -3.160 30.385 1.00 83.56 109 PRO A C 1
ATOM 836 O O . PRO A 1 109 ? -13.535 -2.026 30.461 1.00 83.56 109 PRO A O 1
ATOM 839 N N . LEU A 1 110 ? -15.334 -3.364 30.244 1.00 79.69 110 LEU A N 1
ATOM 840 C CA . LEU A 1 110 ? -16.304 -2.272 30.074 1.00 79.69 110 LEU A CA 1
ATOM 841 C C . LEU A 1 110 ? -16.191 -1.199 31.165 1.00 79.69 110 LEU A C 1
ATOM 843 O O . LEU A 1 110 ? -16.280 -0.007 30.884 1.00 79.69 110 LEU A O 1
ATOM 847 N N . VAL A 1 111 ? -15.941 -1.617 32.407 1.00 82.62 111 VAL A N 1
ATOM 848 C CA . VAL A 1 111 ? -15.748 -0.707 33.546 1.00 82.62 111 VAL A CA 1
ATOM 849 C C . VAL A 1 111 ? -14.548 0.235 33.373 1.00 82.62 111 VAL A C 1
ATOM 851 O O . VAL A 1 111 ? -14.613 1.388 33.792 1.00 82.62 111 VAL A O 1
ATOM 854 N N . ALA A 1 112 ? -13.473 -0.209 32.714 1.00 83.50 112 ALA A N 1
ATOM 855 C CA . ALA A 1 112 ? -12.317 0.640 32.429 1.00 83.50 112 ALA A CA 1
ATOM 856 C C . ALA A 1 112 ? -12.635 1.664 31.328 1.00 83.50 112 ALA A C 1
ATOM 858 O O . ALA A 1 112 ? -12.183 2.805 31.401 1.00 83.50 112 ALA A O 1
ATOM 859 N N . LEU A 1 113 ? -13.461 1.287 30.347 1.00 82.62 113 LEU A N 1
ATOM 860 C CA . LEU A 1 113 ? -13.965 2.210 29.323 1.00 82.62 113 LEU A CA 1
ATOM 861 C C . LEU A 1 113 ? -14.944 3.238 29.907 1.00 82.62 113 LEU A C 1
ATOM 863 O O . LEU A 1 113 ? -14.975 4.382 29.460 1.00 82.62 113 LEU A O 1
ATOM 867 N N . ALA A 1 114 ? -15.697 2.856 30.938 1.00 81.81 114 ALA A N 1
ATOM 868 C CA . ALA A 1 114 ? -16.584 3.749 31.681 1.00 81.81 114 ALA A CA 1
ATOM 869 C C . ALA A 1 114 ? -15.813 4.807 32.468 1.00 81.81 114 ALA A C 1
ATOM 871 O O . ALA A 1 114 ? -16.126 5.993 32.390 1.00 81.81 114 ALA A O 1
ATOM 872 N N . ALA A 1 115 ? -14.741 4.384 33.143 1.00 83.56 115 ALA A N 1
ATOM 873 C CA . ALA A 1 115 ? -13.855 5.282 33.872 1.00 83.56 115 ALA A CA 1
ATOM 874 C C . ALA A 1 115 ? -13.222 6.344 32.955 1.00 83.56 115 ALA A C 1
ATOM 876 O O . ALA A 1 115 ? -13.075 7.490 33.370 1.00 83.56 115 ALA A O 1
ATOM 877 N N . LEU A 1 116 ? -12.911 6.002 31.697 1.00 82.94 116 LEU A N 1
ATOM 878 C CA . LEU A 1 116 ? -12.414 6.971 30.709 1.00 82.94 116 LEU A CA 1
ATOM 879 C C . LEU A 1 116 ? -13.439 8.062 30.358 1.00 82.94 116 LEU A C 1
ATOM 881 O O . LEU A 1 116 ? -13.044 9.168 30.001 1.00 82.94 116 LEU A O 1
ATOM 885 N N . GLN A 1 117 ? -14.735 7.763 30.466 1.00 82.44 117 GLN A N 1
ATOM 886 C CA . GLN A 1 117 ? -15.835 8.697 30.193 1.00 82.44 117 GLN A CA 1
ATOM 887 C C . GLN A 1 117 ? -16.367 9.390 31.459 1.00 82.44 117 GLN A C 1
ATOM 889 O O . GLN A 1 117 ? -17.306 10.172 31.366 1.00 82.44 117 GLN A O 1
ATOM 894 N N . ASN A 1 118 ? -15.771 9.132 32.631 1.00 82.56 118 ASN A N 1
ATOM 895 C CA . ASN A 1 118 ? -16.302 9.523 33.946 1.00 82.56 118 ASN A CA 1
ATOM 896 C C . ASN A 1 118 ? -17.730 9.005 34.214 1.00 82.56 118 ASN A C 1
ATOM 898 O O . ASN A 1 118 ? -18.491 9.617 34.959 1.00 82.56 118 ASN A O 1
ATOM 902 N N . GLU A 1 119 ? -18.081 7.858 33.632 1.00 80.12 119 GLU A N 1
ATOM 903 C CA . GLU A 1 119 ? -19.399 7.236 33.759 1.00 80.12 119 GLU A CA 1
ATOM 904 C C . GLU A 1 119 ? -19.328 5.951 34.602 1.00 80.12 119 GLU A C 1
ATOM 906 O O . GLU A 1 119 ? -18.318 5.237 34.583 1.00 80.12 119 GLU A O 1
ATOM 911 N N . PRO A 1 120 ? -20.403 5.582 35.321 1.00 78.44 120 PRO A N 1
ATOM 912 C CA . PRO A 1 120 ? -20.503 4.274 35.953 1.00 78.44 120 PRO A CA 1
ATOM 913 C C . PRO A 1 120 ? -20.460 3.148 34.908 1.00 78.44 120 PRO A C 1
ATOM 915 O O . PRO A 1 120 ? -21.121 3.218 33.871 1.00 78.44 120 PRO A O 1
ATOM 918 N N . GLY A 1 121 ? -19.761 2.047 35.211 1.00 69.44 121 GLY A N 1
ATOM 919 C CA . GLY A 1 121 ? -19.667 0.872 34.322 1.00 69.44 121 GLY A CA 1
ATOM 920 C C . GLY A 1 121 ? -21.014 0.296 33.863 1.00 69.44 121 GLY A C 1
ATOM 921 O O . GLY A 1 121 ? -21.121 -0.261 32.772 1.00 69.44 121 GLY A O 1
ATOM 922 N N . THR A 1 122 ? -22.065 0.487 34.661 1.00 75.25 122 THR A N 1
ATOM 923 C CA . TH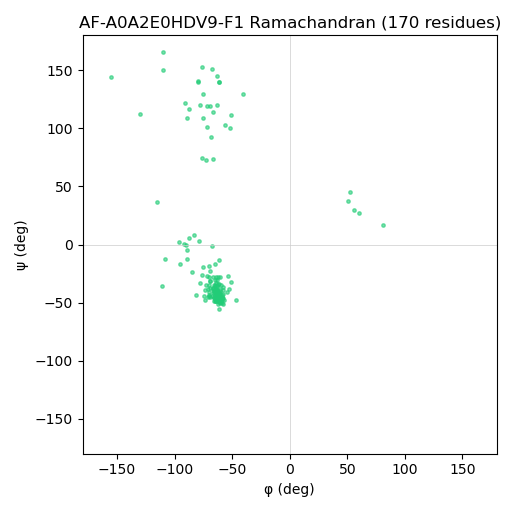R A 1 122 ? -23.438 0.051 34.371 1.00 75.25 122 THR A CA 1
ATOM 924 C C . THR A 1 122 ? -24.152 0.919 33.327 1.00 75.25 122 THR A C 1
ATOM 926 O O . THR A 1 122 ? -25.135 0.475 32.732 1.00 75.25 122 THR A O 1
ATOM 929 N N . THR A 1 123 ? -23.695 2.150 33.074 1.00 79.44 123 THR A N 1
ATOM 930 C CA . THR A 1 123 ? -24.262 3.034 32.039 1.00 79.44 123 THR A CA 1
ATOM 931 C C . THR A 1 123 ? -23.910 2.530 30.643 1.00 79.44 123 THR A C 1
ATOM 933 O O . THR A 1 123 ? -24.791 2.397 29.795 1.00 79.44 123 THR A O 1
ATOM 936 N N . LEU A 1 124 ? -22.650 2.150 30.428 1.00 78.62 124 LEU A N 1
ATOM 937 C CA . LEU A 1 124 ? -22.192 1.570 29.164 1.00 78.62 124 LEU A CA 1
ATOM 938 C C . LEU A 1 124 ? -22.837 0.219 28.869 1.00 78.62 124 LEU A C 1
ATOM 940 O O . LEU A 1 124 ? -23.248 -0.024 27.7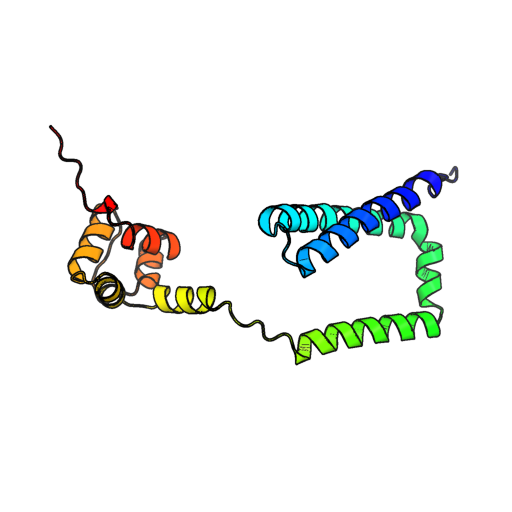38 1.00 78.62 124 LEU A O 1
ATOM 944 N N . GLN A 1 125 ? -22.989 -0.631 29.890 1.00 84.38 125 GLN A N 1
ATOM 945 C CA . GLN A 1 125 ? -23.701 -1.901 29.743 1.00 84.38 125 GLN A CA 1
ATOM 946 C C . GLN A 1 125 ? -25.134 -1.673 29.245 1.00 84.38 125 GLN A C 1
ATOM 948 O O . GLN A 1 125 ? -25.550 -2.310 28.282 1.00 84.38 125 GLN A O 1
ATOM 953 N N . ARG A 1 126 ? -25.866 -0.730 29.853 1.00 83.19 126 ARG A N 1
ATOM 954 C CA . ARG A 1 126 ? -27.232 -0.389 29.429 1.00 83.19 126 ARG A CA 1
ATOM 955 C C . ARG A 1 126 ? -27.285 0.175 28.012 1.00 83.19 126 ARG A C 1
ATOM 957 O O . ARG A 1 126 ? -28.192 -0.189 27.275 1.00 83.19 126 ARG A O 1
ATOM 964 N N . ARG A 1 127 ? -26.329 1.021 27.613 1.00 81.19 127 ARG A N 1
ATOM 965 C CA . ARG A 1 127 ? -26.262 1.574 26.247 1.00 81.19 127 ARG A CA 1
ATOM 966 C C . ARG A 1 127 ? -26.057 0.473 25.207 1.00 81.19 127 ARG A C 1
ATOM 968 O O . ARG A 1 127 ? -26.777 0.422 24.217 1.00 81.19 127 ARG A O 1
ATOM 975 N N . LEU A 1 128 ? -25.128 -0.446 25.466 1.00 85.12 128 LEU A N 1
ATOM 976 C CA . LEU A 1 128 ? -24.901 -1.595 24.591 1.00 85.12 128 LEU A CA 1
ATOM 977 C C . LEU A 1 128 ? -26.137 -2.510 24.535 1.00 85.12 128 LEU A C 1
ATOM 979 O O . LEU A 1 128 ? -26.566 -2.890 23.449 1.00 85.12 128 LEU A O 1
ATOM 983 N N . GLN A 1 129 ? -26.773 -2.789 25.675 1.00 86.12 129 GLN A N 1
ATOM 984 C CA . GLN A 1 129 ? -28.012 -3.576 25.724 1.00 86.12 129 GLN A CA 1
ATOM 985 C C . GLN A 1 129 ? -29.178 -2.903 24.984 1.00 86.12 129 GLN A C 1
ATOM 987 O O . GLN A 1 129 ? -29.916 -3.586 24.276 1.00 86.12 129 GLN A O 1
ATOM 992 N N . ALA A 1 130 ? -29.322 -1.577 25.082 1.00 84.12 130 ALA A N 1
ATOM 993 C CA . ALA A 1 130 ? -30.335 -0.810 24.352 1.00 84.12 130 ALA A CA 1
ATOM 994 C C . ALA A 1 130 ? -30.146 -0.890 22.828 1.00 84.12 130 ALA A C 1
ATOM 996 O O . ALA A 1 130 ? -31.121 -0.884 22.082 1.00 84.12 130 ALA A O 1
ATOM 997 N N . ALA A 1 131 ? -28.905 -1.044 22.368 1.00 81.62 131 ALA A N 1
ATOM 998 C CA . ALA A 1 131 ? -28.577 -1.284 20.966 1.00 81.62 131 ALA A CA 1
ATOM 999 C C . ALA A 1 131 ? -28.693 -2.764 20.538 1.00 81.62 131 ALA A C 1
ATOM 1001 O O . ALA A 1 131 ? -28.287 -3.125 19.432 1.00 81.62 131 ALA A O 1
ATOM 1002 N N . GLY A 1 132 ? -29.220 -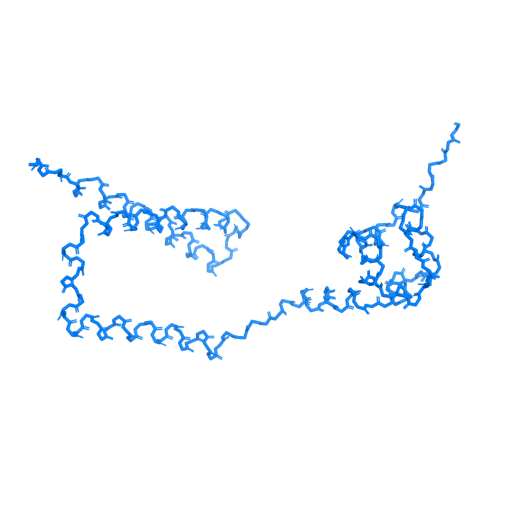3.638 21.403 1.00 82.69 132 GLY A N 1
ATOM 1003 C CA . GLY A 1 132 ? -29.396 -5.064 21.125 1.00 82.69 132 GLY A CA 1
ATOM 1004 C C . GLY A 1 132 ? -28.135 -5.913 21.312 1.00 82.69 132 GLY A C 1
ATOM 1005 O O . GLY A 1 132 ? -28.092 -7.040 20.821 1.00 82.69 132 GLY A O 1
ATOM 1006 N N . ILE A 1 133 ? -27.113 -5.399 22.006 1.00 86.56 133 ILE A N 1
ATOM 1007 C CA . ILE A 1 133 ? -25.876 -6.129 22.310 1.00 86.56 133 ILE A CA 1
ATOM 1008 C C . ILE A 1 133 ? -26.020 -6.847 23.655 1.00 86.56 133 ILE A C 1
ATOM 1010 O O . ILE A 1 133 ? -26.249 -6.232 24.696 1.00 86.56 133 ILE A O 1
ATOM 1014 N N . GLN A 1 134 ? -25.852 -8.165 23.648 1.00 84.81 134 GLN A N 1
ATOM 1015 C CA . GLN A 1 134 ? -25.843 -8.987 24.853 1.00 84.81 134 GLN A CA 1
ATOM 1016 C C . GLN A 1 134 ? -24.550 -8.747 25.638 1.00 84.81 134 GLN A C 1
ATOM 1018 O O . GLN A 1 134 ? -23.453 -8.993 25.136 1.00 84.81 134 GLN A O 1
ATOM 1023 N N . VAL A 1 135 ? -24.691 -8.260 26.871 1.00 85.12 135 VAL A N 1
ATOM 1024 C CA . VAL A 1 135 ? -23.584 -8.020 27.805 1.00 85.12 135 VAL A CA 1
ATOM 1025 C C . VAL A 1 135 ? -23.942 -8.659 29.138 1.00 85.12 135 VAL A C 1
ATOM 1027 O O . VAL A 1 135 ? -24.857 -8.181 29.820 1.00 85.12 135 VAL A O 1
ATOM 1030 N N . ASP A 1 136 ? -23.215 -9.710 29.509 1.00 82.62 136 ASP A N 1
ATOM 1031 C CA . ASP A 1 136 ? -23.495 -10.491 30.717 1.00 82.62 136 ASP A CA 1
ATOM 1032 C C . ASP A 1 136 ? -22.987 -9.775 31.972 1.00 82.62 136 ASP A C 1
ATOM 1034 O O . ASP A 1 136 ? -23.582 -9.872 33.045 1.00 82.62 136 ASP A O 1
ATOM 1038 N N . SER A 1 137 ? -21.877 -9.038 31.853 1.00 80.38 137 SER A N 1
ATOM 1039 C CA . SER A 1 137 ? -21.208 -8.410 32.993 1.00 80.38 137 SER A CA 1
ATOM 1040 C C . SER A 1 137 ? -20.368 -7.182 32.587 1.00 80.38 137 SER A C 1
ATOM 1042 O O . SER A 1 137 ? -19.701 -7.214 31.551 1.00 80.38 137 SER A O 1
ATOM 1044 N N . PRO A 1 138 ? -20.299 -6.123 33.426 1.00 77.00 138 PRO A N 1
ATOM 1045 C CA . PRO A 1 138 ? -19.405 -4.969 33.225 1.00 77.00 138 PRO A CA 1
ATOM 1046 C C . PRO A 1 138 ? -17.902 -5.297 33.225 1.00 77.00 138 PRO A C 1
ATOM 1048 O O . PRO A 1 138 ? -17.079 -4.444 32.884 1.00 77.00 138 PRO A O 1
ATOM 1051 N N . GLN A 1 139 ? -17.529 -6.498 33.674 1.00 81.94 139 GLN A N 1
ATOM 1052 C CA . GLN A 1 139 ? -16.152 -6.983 33.722 1.00 81.94 139 GLN A CA 1
ATOM 1053 C C . GLN A 1 139 ? -15.739 -7.691 32.425 1.00 81.94 139 GLN A C 1
ATOM 1055 O O . GLN A 1 139 ? -14.546 -7.911 32.224 1.00 81.94 139 GLN A O 1
ATOM 1060 N N . GLN A 1 140 ? -16.687 -8.023 31.538 1.00 83.06 140 GLN A N 1
ATOM 1061 C CA . GLN A 1 140 ? -16.360 -8.559 30.219 1.00 83.06 140 GLN A CA 1
ATOM 1062 C C . GLN A 1 140 ? -15.582 -7.525 29.399 1.00 83.06 140 GLN A C 1
ATOM 1064 O O . GLN A 1 140 ? -15.808 -6.312 29.494 1.00 83.06 140 GLN A O 1
ATOM 1069 N N . THR A 1 141 ? -14.646 -8.020 28.592 1.00 86.81 141 THR A N 1
ATOM 1070 C CA . THR A 1 141 ? -13.884 -7.181 27.670 1.00 86.81 141 THR A CA 1
ATOM 1071 C C . THR A 1 141 ? -14.730 -6.815 26.458 1.00 86.81 141 THR A C 1
ATOM 1073 O O . THR A 1 141 ? -15.621 -7.567 26.048 1.00 86.81 141 THR A O 1
ATOM 1076 N N . LEU A 1 142 ? -14.429 -5.670 25.844 1.00 85.75 142 LEU A N 1
ATOM 1077 C CA . LEU A 1 142 ? -15.100 -5.252 24.614 1.00 85.75 142 LEU A CA 1
ATOM 1078 C C . LEU A 1 142 ? -14.934 -6.294 23.491 1.00 85.75 142 LEU A C 1
ATOM 1080 O O . LEU A 1 142 ? -15.862 -6.538 22.722 1.00 85.75 142 LEU A O 1
ATOM 1084 N N . GLY A 1 143 ? -13.768 -6.941 23.418 1.00 84.50 143 GLY A N 1
ATOM 1085 C CA . GLY A 1 143 ? -13.474 -8.007 22.463 1.00 84.50 143 GLY A CA 1
ATOM 1086 C C . GLY A 1 143 ? -14.310 -9.272 22.672 1.00 84.50 143 GLY A C 1
ATOM 1087 O O . GLY A 1 143 ? -14.763 -9.865 21.692 1.00 84.50 143 GLY A O 1
ATOM 1088 N N . ASP A 1 144 ? -14.560 -9.676 23.916 1.00 86.12 144 ASP A N 1
ATOM 1089 C CA . ASP A 1 144 ? -15.382 -10.859 24.202 1.00 86.12 144 ASP A CA 1
ATOM 1090 C C . ASP A 1 144 ? -16.861 -10.607 23.892 1.00 86.12 144 ASP A C 1
ATOM 1092 O O . ASP A 1 144 ? -17.519 -11.462 23.297 1.00 86.12 144 ASP A O 1
ATOM 1096 N N . ILE A 1 145 ? -17.355 -9.400 24.180 1.00 86.44 145 ILE A N 1
ATOM 1097 C CA . ILE A 1 145 ? -18.714 -8.968 23.818 1.00 86.44 145 ILE A CA 1
ATOM 1098 C C . ILE A 1 145 ? -18.870 -8.891 22.295 1.00 86.44 145 ILE A C 1
ATOM 1100 O O . ILE A 1 145 ? -19.885 -9.323 21.747 1.00 86.44 145 ILE A O 1
ATOM 1104 N N . ALA A 1 146 ? -17.854 -8.396 21.582 1.00 86.81 146 ALA A N 1
ATOM 1105 C CA . ALA A 1 146 ? -17.843 -8.383 20.120 1.00 86.81 146 ALA A CA 1
ATOM 1106 C C . ALA A 1 146 ? -17.964 -9.800 19.543 1.00 86.81 146 ALA A C 1
ATOM 1108 O O . ALA A 1 146 ? -18.752 -10.036 18.624 1.00 86.81 146 ALA A O 1
ATOM 1109 N N . ARG A 1 147 ? -17.232 -10.763 20.118 1.00 86.19 147 ARG A N 1
ATOM 1110 C CA . ARG A 1 147 ? -17.278 -12.171 19.701 1.00 86.19 147 ARG A CA 1
ATOM 1111 C C . ARG A 1 147 ? -18.631 -12.818 19.978 1.00 86.19 147 ARG A C 1
ATOM 1113 O O . ARG A 1 147 ? -19.157 -13.473 19.079 1.00 86.19 147 ARG A O 1
ATOM 1120 N N . SER A 1 148 ? -19.204 -12.629 21.168 1.00 88.31 148 SER A N 1
ATOM 1121 C CA . SER A 1 148 ? -20.506 -13.218 21.518 1.00 88.31 148 SER A CA 1
ATOM 1122 C C . SER A 1 148 ? -21.640 -12.663 20.651 1.00 88.31 148 SER A C 1
ATOM 1124 O O . SER A 1 148 ? -22.515 -13.414 20.227 1.00 88.31 148 SER A O 1
ATOM 1126 N N . ASN A 1 149 ? -21.567 -11.381 20.287 1.00 86.81 149 ASN A N 1
ATOM 1127 C CA . ASN A 1 149 ? -22.573 -10.704 19.467 1.00 86.81 149 ASN A CA 1
ATOM 1128 C C . ASN A 1 149 ? -22.287 -10.743 1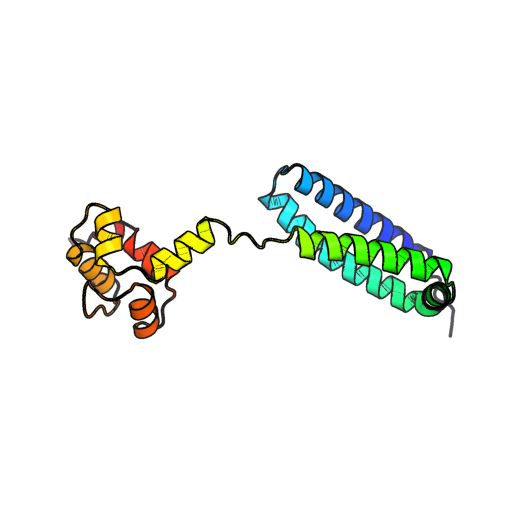7.956 1.00 86.81 149 ASN A C 1
ATOM 1130 O O . ASN A 1 149 ? -23.061 -10.189 17.178 1.00 86.81 149 ASN A O 1
ATOM 1134 N N . ARG A 1 150 ? -21.188 -11.384 17.523 1.00 87.06 150 ARG A N 1
ATOM 1135 C CA . ARG A 1 150 ? -20.712 -11.410 16.122 1.00 87.06 150 ARG A CA 1
ATOM 1136 C C . ARG A 1 150 ? -20.606 -10.011 15.492 1.00 87.06 150 ARG A C 1
ATOM 1138 O O . ARG A 1 150 ? -20.906 -9.830 14.312 1.00 87.06 150 ARG A O 1
ATOM 1145 N N . ARG A 1 151 ? -20.180 -9.024 16.281 1.00 86.19 151 ARG A N 1
ATOM 1146 C CA . ARG A 1 151 ? -19.977 -7.626 15.867 1.00 86.19 151 ARG A CA 1
ATOM 1147 C C . ARG A 1 151 ? -18.497 -7.280 15.837 1.00 86.19 151 ARG A C 1
ATOM 1149 O O . ARG A 1 151 ? -17.664 -8.009 16.377 1.00 86.19 151 ARG A O 1
ATOM 1156 N N . SER A 1 152 ? -18.154 -6.164 15.199 1.00 85.75 152 SER A N 1
ATOM 1157 C CA . SER A 1 152 ? -16.773 -5.686 15.236 1.00 85.75 152 SER A CA 1
ATOM 1158 C C . SER A 1 152 ? -16.488 -4.954 16.562 1.00 85.75 152 SER A C 1
ATOM 1160 O O . SER A 1 152 ? -17.328 -4.183 17.027 1.00 85.75 152 SER A O 1
ATOM 1162 N N . PRO A 1 153 ? -15.307 -5.137 17.185 1.00 82.62 153 PRO A N 1
ATOM 1163 C CA . PRO A 1 153 ? -14.959 -4.409 18.408 1.00 82.62 153 PRO A CA 1
ATOM 1164 C C . PRO A 1 153 ? -14.925 -2.883 18.230 1.00 82.62 153 PRO A C 1
ATOM 1166 O O . PRO A 1 153 ? -15.145 -2.156 19.189 1.00 82.62 153 PRO A O 1
ATOM 1169 N N . LEU A 1 154 ? -14.637 -2.397 17.015 1.00 81.94 154 LEU A N 1
ATOM 1170 C CA . LEU A 1 154 ? -14.616 -0.965 16.696 1.00 81.94 154 LEU A CA 1
ATOM 1171 C C . LEU A 1 154 ? -16.023 -0.371 16.611 1.00 81.94 154 LEU A C 1
ATOM 1173 O O . LEU A 1 154 ? -16.235 0.727 17.100 1.00 81.94 154 LEU A O 1
ATOM 1177 N N . GLU A 1 155 ? -16.982 -1.103 16.051 1.00 83.56 155 GLU A N 1
ATOM 1178 C CA . GLU A 1 155 ? -18.395 -0.706 16.039 1.00 83.56 155 GLU A CA 1
ATOM 1179 C C . GLU A 1 155 ? -18.980 -0.674 17.455 1.00 83.56 155 GLU A C 1
ATOM 1181 O O . GLU A 1 155 ? -19.692 0.260 17.809 1.00 83.56 155 GLU A O 1
ATOM 1186 N N . LEU A 1 156 ? -18.630 -1.651 18.302 1.00 84.06 156 LEU A N 1
ATOM 1187 C CA . LEU A 1 156 ? -19.018 -1.609 19.713 1.00 84.06 156 LEU A CA 1
ATOM 1188 C C . LEU A 1 156 ? -18.349 -0.460 20.469 1.00 84.06 156 LEU A C 1
ATOM 1190 O O . LEU A 1 156 ? -18.963 0.097 21.373 1.00 84.06 156 LEU A O 1
ATOM 1194 N N . LEU A 1 157 ? -17.104 -0.117 20.122 1.00 83.88 157 LEU A N 1
ATOM 1195 C CA . LEU A 1 157 ? -16.419 1.039 20.694 1.00 83.88 157 LEU A CA 1
ATOM 1196 C C . LEU A 1 157 ? -17.112 2.340 20.289 1.00 83.88 157 LEU A C 1
ATOM 1198 O O . LEU A 1 157 ? -17.332 3.181 21.149 1.00 83.88 157 LEU A O 1
ATOM 1202 N N . ASP A 1 158 ? -17.472 2.484 19.016 1.00 85.25 158 ASP A N 1
ATOM 1203 C CA . ASP A 1 158 ? -18.180 3.654 18.495 1.00 85.25 158 ASP A CA 1
ATOM 1204 C C . ASP A 1 158 ? -19.522 3.833 19.211 1.00 85.25 158 ASP A C 1
ATOM 1206 O O . ASP A 1 158 ? -19.773 4.866 19.817 1.00 85.25 158 ASP A O 1
ATOM 1210 N N . LEU A 1 159 ? -20.314 2.765 19.309 1.00 83.50 159 LEU A N 1
ATOM 1211 C CA . LEU A 1 159 ? -21.581 2.758 20.040 1.00 83.50 159 LEU A CA 1
ATOM 1212 C C . LEU A 1 159 ? -21.419 3.014 21.553 1.00 83.50 159 LEU A C 1
ATOM 1214 O O . LEU A 1 159 ? -22.269 3.635 22.191 1.00 83.50 159 LEU A O 1
ATOM 1218 N N . ALA A 1 160 ? -20.338 2.516 22.153 1.00 79.50 160 ALA A N 1
ATOM 1219 C CA . ALA A 1 160 ? -20.005 2.775 23.550 1.00 79.50 160 ALA A CA 1
ATOM 1220 C C . ALA A 1 160 ? -19.595 4.240 23.780 1.00 79.50 160 ALA A C 1
ATOM 1222 O O . ALA A 1 160 ? -19.924 4.809 24.822 1.00 79.50 160 ALA A O 1
ATOM 1223 N N . MET A 1 161 ? -18.877 4.844 22.833 1.00 78.50 161 MET A N 1
ATOM 1224 C CA . MET A 1 161 ? -18.383 6.220 22.9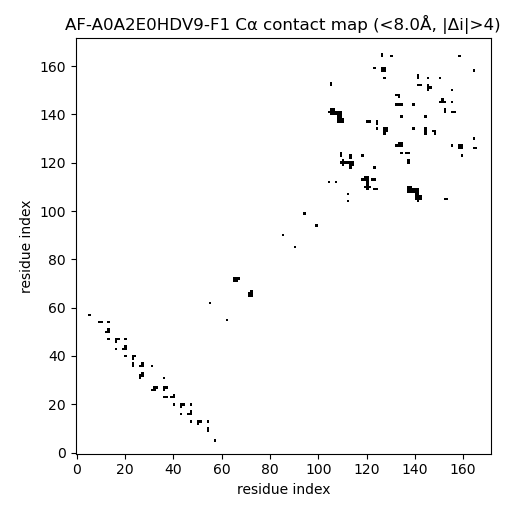08 1.00 78.50 161 MET A CA 1
ATOM 1225 C C . MET A 1 161 ? -19.413 7.255 22.455 1.00 78.50 161 MET A C 1
ATOM 1227 O O . MET A 1 161 ? -19.343 8.401 22.898 1.00 78.50 161 MET A O 1
ATOM 1231 N N . ASP A 1 162 ? -20.378 6.864 21.626 1.00 76.44 162 ASP A N 1
ATOM 1232 C CA . ASP A 1 162 ? -21.450 7.738 21.180 1.00 76.44 162 ASP A CA 1
ATOM 1233 C C . ASP A 1 162 ? -22.421 7.998 22.338 1.00 76.44 162 ASP A C 1
ATOM 1235 O O . ASP A 1 162 ? -23.254 7.170 22.726 1.00 76.44 162 ASP A O 1
ATOM 1239 N N . SER A 1 163 ? -22.271 9.171 22.947 1.00 59.31 163 SER A N 1
ATOM 1240 C CA . SER A 1 163 ? -23.106 9.639 24.047 1.00 59.31 163 SER A CA 1
ATOM 1241 C C . SER A 1 163 ? -24.564 9.865 23.637 1.00 59.31 163 SER A C 1
ATOM 1243 O O . SER A 1 163 ? -25.430 9.876 24.517 1.00 59.31 163 SER A O 1
ATOM 1245 N N . ALA A 1 164 ? -24.860 9.955 22.333 1.00 51.56 164 ALA A N 1
ATOM 1246 C CA . ALA A 1 164 ? -26.209 10.141 21.802 1.00 51.56 164 ALA A CA 1
ATOM 1247 C C . ALA A 1 164 ? -27.071 8.866 21.843 1.00 51.56 164 ALA A C 1
ATOM 1249 O O . ALA A 1 164 ? -28.289 8.960 22.001 1.00 51.56 164 ALA A O 1
ATOM 1250 N N . ALA A 1 165 ? -26.470 7.670 21.813 1.00 50.84 165 ALA A N 1
ATOM 1251 C CA . ALA A 1 165 ? -27.204 6.397 21.854 1.00 50.84 165 ALA A CA 1
ATOM 1252 C C . ALA A 1 165 ? -27.921 6.124 23.201 1.00 50.84 165 ALA A C 1
ATOM 1254 O O . ALA A 1 165 ? -28.577 5.098 23.368 1.00 50.84 165 ALA A O 1
ATOM 1255 N N . ALA A 1 166 ? -27.791 7.026 24.183 1.00 46.84 166 ALA A N 1
ATOM 1256 C CA . ALA A 1 166 ? -28.449 6.950 25.487 1.00 46.84 166 ALA A CA 1
ATOM 1257 C C . ALA A 1 166 ? -29.833 7.620 25.554 1.00 46.84 166 ALA A C 1
ATOM 1259 O O . ALA A 1 166 ? -30.475 7.525 26.600 1.00 46.84 166 ALA A O 1
ATOM 1260 N N . GLN A 1 167 ? -30.304 8.298 24.503 1.00 38.91 167 GLN A N 1
ATOM 1261 C CA . GLN A 1 167 ? -31.660 8.847 24.504 1.00 38.91 167 GLN A CA 1
ATOM 1262 C C . GLN A 1 167 ? -32.634 7.798 23.954 1.00 38.91 167 GLN A C 1
ATOM 1264 O O . GLN A 1 167 ? -32.604 7.514 22.756 1.00 38.91 167 GLN A O 1
ATOM 1269 N N . PRO A 1 168 ? -33.499 7.195 24.795 1.00 41.06 168 PRO A N 1
ATOM 1270 C CA . PRO A 1 168 ? -34.620 6.446 24.264 1.00 41.06 168 PRO A CA 1
ATOM 1271 C C . PRO A 1 168 ? -35.471 7.433 23.469 1.00 41.06 168 PRO A C 1
ATOM 1273 O O . PRO A 1 168 ? -35.650 8.575 23.897 1.00 41.06 168 PRO A O 1
ATOM 1276 N N . ALA A 1 169 ? -35.979 6.998 22.317 1.00 41.25 169 ALA A N 1
ATOM 1277 C CA . ALA A 1 169 ? -37.046 7.699 21.625 1.00 41.25 169 ALA A CA 1
ATOM 1278 C C . ALA A 1 169 ? -38.184 7.928 22.632 1.00 41.25 169 ALA A C 1
ATOM 1280 O O . ALA A 1 169 ? -38.933 7.008 22.962 1.00 41.25 169 ALA A O 1
ATOM 1281 N N . ALA A 1 170 ? -38.256 9.140 23.181 1.00 37.25 170 ALA A N 1
ATOM 1282 C CA . ALA A 1 170 ? -39.418 9.620 23.893 1.00 37.25 170 ALA A CA 1
ATOM 1283 C C . ALA A 1 170 ? -40.497 9.784 22.824 1.00 37.25 170 ALA A C 1
ATOM 1285 O O . ALA A 1 170 ? -40.518 10.774 22.099 1.00 37.25 170 ALA A O 1
ATOM 1286 N N . GLY A 1 171 ? -41.294 8.731 22.649 1.00 38.16 171 GLY A N 1
ATOM 1287 C CA . GLY A 1 171 ? -42.527 8.802 21.886 1.00 38.16 171 GLY A CA 1
ATOM 1288 C C . GLY A 1 171 ? -43.475 9.765 22.589 1.00 38.16 171 GLY A C 1
ATOM 1289 O O . GLY A 1 171 ? -43.795 9.563 23.762 1.00 38.16 171 GLY A O 1
ATOM 1290 N N . GLU A 1 172 ? -43.850 10.816 21.866 1.00 34.16 172 GLU A N 1
ATOM 1291 C CA . GLU A 1 172 ? -45.131 11.507 22.029 1.00 34.16 172 GLU A CA 1
ATOM 1292 C C . GLU A 1 172 ? -46.291 10.592 21.611 1.00 34.16 172 GLU A C 1
ATOM 1294 O O . GLU A 1 172 ? -46.091 9.751 20.698 1.00 34.16 172 GLU A O 1
#

Foldseek 3Di:
DDPDPPPVPLVVVLVVLCVLLVVLVVCVVVPHPCVVSVVVNVVSVVVSVVSVVVVCVSVVVVVVVLVVDPVSVVVVCVVCCVVVVCCVVVVPVPCPVVNVVLVVQQQAFLCVVCVVVVHGLVLLVVLCVLVVQDDPDSRDGLNVSCVVRVHDSVVSVCSSPPPVSSDDPPDD

Mean predicted aligned error: 13.51 Å

Radius of gyration: 27.27 Å; Cα contacts (8 Å, |Δi|>4): 117; chains: 1; bounding box: 73×31×75 Å